Protein AF-A0A0U3LKG1-F1 (afdb_monomer_lite)

Organism: NCBI:txid76731

Sequence (182 aa):
MKLLTNTSTTALVTAGAVLSAVMMVATTAFAATGGAQASVDATYNKERAACLAGRTGQDQKTCLKEAAAAREEARRGHLKTASEEELANNALLRCQRVAEEDRQDCRDMVLGQGTEDGSVQSGGILKRIDRMVEENPTAAGPAASAPPAPPAPPAPPVAPDQKPQRPKAPPHPLPPASASAR

pLDDT: mean 75.85, std 19.03, range [36.91, 98.06]

Radius of gyration: 34.51 Å; chains: 1; bounding box: 54×88×88 Å

Foldseek 3Di:
DDDDDDDDDDDDDDDDDDDDDPDDDDPPPDDPLPVQLVVLVVQLVVQLVCLVVVVDPDPSVVSNVVSVVSSVCSNVVVDDDDDPVRVLVVQLVVLVPDPPVCSVVSNCVSVPPADWDDDDPPTDIDGDDDDDDDPPVVVPDPPPPPPPDDPDDPDDPDDPDDDPDPPDDDDDDDDPPPPDDD

Structure (mmCIF, N/CA/C/O backbone):
data_AF-A0A0U3LKG1-F1
#
_entry.id   AF-A0A0U3LKG1-F1
#
loop_
_atom_site.group_PDB
_atom_site.id
_atom_site.type_symbol
_atom_site.label_atom_id
_atom_site.label_alt_id
_atom_site.label_comp_id
_atom_site.label_asym_id
_atom_site.label_entity_id
_atom_site.label_seq_id
_atom_site.pdbx_PDB_ins_code
_atom_site.Cartn_x
_atom_site.Cartn_y
_atom_site.Cartn_z
_atom_site.occupancy
_atom_site.B_iso_or_equiv
_atom_site.auth_seq_id
_atom_site.auth_comp_id
_atom_site.auth_asym_id
_atom_site.auth_atom_id
_atom_site.pdbx_PDB_model_num
ATOM 1 N N . MET A 1 1 ? 30.630 47.734 44.196 1.00 42.31 1 MET A N 1
ATOM 2 C CA . MET A 1 1 ? 29.502 47.451 43.281 1.00 42.31 1 MET A CA 1
ATOM 3 C C . MET A 1 1 ? 28.265 47.178 44.135 1.00 42.31 1 MET A C 1
ATOM 5 O O . MET A 1 1 ? 28.378 46.431 45.096 1.00 42.31 1 MET A O 1
ATOM 9 N N . LYS A 1 2 ? 27.173 47.909 43.863 1.00 36.91 2 LYS A N 1
ATOM 10 C CA . LYS A 1 2 ? 25.893 48.022 44.611 1.00 36.91 2 LYS A CA 1
ATOM 11 C C . LYS A 1 2 ? 25.248 46.639 44.848 1.00 36.91 2 LYS A C 1
ATOM 13 O O . LYS A 1 2 ? 25.238 45.846 43.918 1.00 36.91 2 LYS A O 1
ATOM 18 N N . LEU A 1 3 ? 24.929 46.215 46.077 1.00 39.16 3 LEU A N 1
ATOM 19 C CA . LEU A 1 3 ? 23.821 46.580 46.992 1.00 39.16 3 LEU A CA 1
ATOM 20 C C . LEU A 1 3 ? 22.411 46.205 46.483 1.00 39.16 3 LEU A C 1
ATOM 22 O O . LEU A 1 3 ? 21.846 46.903 45.652 1.00 39.16 3 LEU A O 1
ATOM 26 N N . LEU A 1 4 ? 21.899 45.130 47.102 1.00 47.47 4 LEU A N 1
ATOM 27 C CA . LEU A 1 4 ? 20.564 44.934 47.693 1.00 47.47 4 LEU A CA 1
ATOM 28 C C . LEU A 1 4 ? 19.310 44.999 46.798 1.00 47.47 4 LEU A C 1
ATOM 30 O O . LEU A 1 4 ? 18.914 46.038 46.283 1.00 47.47 4 LEU A O 1
ATOM 34 N N . THR A 1 5 ? 18.649 43.838 46.754 1.00 49.16 5 THR A N 1
ATOM 35 C CA . THR A 1 5 ? 17.196 43.605 46.849 1.00 49.16 5 THR A CA 1
ATOM 36 C C . THR A 1 5 ? 16.307 44.835 47.042 1.00 49.16 5 THR A C 1
ATOM 38 O O . THR A 1 5 ? 16.448 45.539 48.040 1.00 49.16 5 THR A O 1
ATOM 41 N N . ASN A 1 6 ? 15.270 44.967 46.207 1.00 48.66 6 ASN A N 1
ATOM 42 C CA . ASN A 1 6 ? 14.013 45.546 46.670 1.00 48.66 6 ASN A CA 1
ATOM 43 C C . ASN A 1 6 ? 12.802 44.912 45.971 1.00 48.66 6 ASN A C 1
ATOM 45 O O . ASN A 1 6 ? 12.616 45.021 44.761 1.00 48.66 6 ASN A O 1
ATOM 49 N N . THR A 1 7 ? 11.979 44.246 46.771 1.00 45.66 7 THR A N 1
ATOM 50 C CA . THR A 1 7 ? 10.571 43.955 46.505 1.00 45.66 7 THR A CA 1
ATOM 51 C C . THR A 1 7 ? 9.792 45.266 46.419 1.00 45.66 7 THR A C 1
ATOM 53 O O . THR A 1 7 ? 9.950 46.140 47.269 1.00 45.66 7 THR A O 1
ATOM 56 N N . SER A 1 8 ? 8.915 45.416 45.430 1.00 52.34 8 SER A N 1
ATOM 57 C CA . SER A 1 8 ? 7.908 46.481 45.422 1.00 52.34 8 SER A CA 1
ATOM 58 C C . SER A 1 8 ? 6.580 45.917 44.940 1.00 52.34 8 SER A C 1
ATOM 60 O O . SER A 1 8 ? 6.330 45.757 43.751 1.00 52.34 8 SER A O 1
ATOM 62 N N . THR A 1 9 ? 5.744 45.578 45.914 1.00 49.12 9 THR A N 1
ATOM 63 C CA . THR A 1 9 ? 4.294 45.482 45.783 1.00 49.12 9 THR A CA 1
ATOM 64 C C . THR A 1 9 ? 3.699 46.875 45.971 1.00 49.12 9 THR A C 1
ATOM 66 O O . THR A 1 9 ? 3.819 47.407 47.069 1.00 49.12 9 THR A O 1
ATOM 69 N N . THR A 1 10 ? 3.020 47.419 44.961 1.00 49.22 10 THR A N 1
ATOM 70 C CA . THR A 1 10 ? 1.812 48.255 45.118 1.00 49.22 10 THR A CA 1
ATOM 71 C C . THR A 1 10 ? 1.133 48.443 43.760 1.00 49.22 10 THR A C 1
ATOM 73 O O . THR A 1 10 ? 1.751 48.821 42.770 1.00 49.22 10 THR A O 1
ATOM 76 N N . ALA A 1 11 ? -0.160 48.130 43.734 1.00 50.97 11 ALA A N 1
ATOM 77 C CA . ALA A 1 11 ? -1.081 48.252 42.612 1.00 50.97 11 ALA A CA 1
ATOM 78 C C . ALA A 1 11 ? -1.806 49.610 42.624 1.00 50.97 11 ALA A C 1
ATOM 80 O O . ALA A 1 11 ? -2.019 50.144 43.707 1.00 50.97 11 ALA A O 1
ATOM 81 N N . LEU A 1 12 ? -2.230 50.103 41.449 1.00 48.94 12 LEU A N 1
ATOM 82 C CA . LEU A 1 12 ? -3.360 51.025 41.168 1.00 48.94 12 LEU A CA 1
ATOM 83 C C . LEU A 1 12 ? -3.442 51.164 39.621 1.00 48.94 12 LEU A C 1
ATOM 85 O O . LEU A 1 12 ? -2.509 51.681 39.021 1.00 48.94 12 LEU A O 1
ATOM 89 N N . VAL A 1 13 ? -4.325 50.458 38.889 1.00 42.47 13 VAL A N 1
ATOM 90 C CA . VAL A 1 13 ? -5.754 50.762 38.589 1.00 42.47 13 VAL A CA 1
ATOM 91 C C . VAL A 1 13 ? -5.864 52.119 37.857 1.00 42.47 13 VAL A C 1
ATOM 93 O O . VAL A 1 13 ? -5.621 53.139 38.482 1.00 42.47 13 VAL A O 1
ATOM 96 N N . THR A 1 14 ? -6.103 52.213 36.537 1.00 44.69 14 THR A N 1
ATOM 97 C CA . THR A 1 14 ? -7.395 51.994 35.843 1.00 44.69 14 THR A CA 1
ATOM 98 C C . THR A 1 14 ? -7.292 51.917 34.298 1.00 44.69 14 THR A C 1
ATOM 100 O O . THR A 1 14 ? -6.456 52.561 33.677 1.00 44.69 14 THR A O 1
ATOM 103 N N . ALA A 1 15 ? -8.289 51.229 33.718 1.00 43.34 15 ALA A N 1
ATOM 104 C CA . ALA A 1 15 ? -8.964 51.478 32.431 1.00 43.34 15 ALA A CA 1
ATOM 105 C C . ALA A 1 15 ? -8.275 51.097 31.101 1.00 43.34 15 ALA A C 1
ATOM 107 O O . ALA A 1 15 ? -7.543 51.871 30.496 1.00 43.34 15 ALA A O 1
ATOM 108 N N . GLY A 1 16 ? -8.674 49.937 30.563 1.00 42.94 16 GLY A N 1
ATOM 109 C CA . GLY A 1 16 ? -8.415 49.552 29.173 1.00 42.94 16 GLY A CA 1
ATOM 110 C C . GLY A 1 16 ? -9.057 48.218 28.778 1.00 42.94 16 GLY A C 1
ATOM 111 O O . GLY A 1 16 ? -8.357 47.232 28.630 1.00 42.94 16 GLY A O 1
ATOM 112 N N . ALA A 1 17 ? -10.388 48.212 28.657 1.00 45.28 17 ALA A N 1
ATOM 113 C CA . ALA A 1 17 ? -11.213 47.340 27.806 1.00 45.28 17 ALA A CA 1
ATOM 114 C C . ALA A 1 17 ? -10.995 45.796 27.783 1.00 45.28 17 ALA A C 1
ATOM 116 O O . ALA A 1 17 ? -10.133 45.271 27.092 1.00 45.28 17 ALA A O 1
ATOM 117 N N . VAL A 1 18 ? -11.910 45.084 28.465 1.00 42.16 18 VAL A N 1
ATOM 118 C CA . VAL A 1 18 ? -12.701 43.914 27.991 1.00 42.16 18 VAL A CA 1
ATOM 119 C C . VAL A 1 18 ? -12.082 42.987 26.922 1.00 42.16 18 VAL A C 1
ATOM 121 O O . VAL A 1 18 ? -12.103 43.308 25.742 1.00 42.16 18 VAL A O 1
ATOM 124 N N . LEU A 1 19 ? -11.676 41.764 27.295 1.00 45.44 19 LEU A N 1
ATOM 125 C CA . LEU A 1 19 ? -12.534 40.560 27.294 1.00 45.44 19 LEU A CA 1
ATOM 126 C C . LEU A 1 19 ? -11.733 39.350 27.819 1.00 45.44 19 LEU A C 1
ATOM 128 O O . LEU A 1 19 ? -10.754 38.905 27.226 1.00 45.44 19 LEU A O 1
ATOM 132 N N . SER A 1 20 ? -12.157 38.818 28.959 1.00 43.75 20 SER A N 1
ATOM 133 C CA . SER A 1 20 ? -11.649 37.580 29.541 1.00 43.75 20 SER A CA 1
ATOM 134 C C . SER A 1 20 ? -12.244 36.369 28.822 1.00 43.75 20 SER A C 1
ATOM 136 O O . SER A 1 20 ? -13.461 36.239 28.785 1.00 43.75 20 SER A O 1
ATOM 138 N N . ALA A 1 21 ? -11.396 35.463 28.328 1.00 45.28 21 ALA A N 1
ATOM 139 C CA . ALA A 1 21 ? -11.687 34.029 28.204 1.00 45.28 21 ALA A CA 1
ATOM 140 C C . ALA A 1 21 ? -10.394 33.252 27.891 1.00 45.28 21 ALA A C 1
ATOM 142 O O . ALA A 1 21 ? -10.199 32.738 26.793 1.00 45.28 21 ALA A O 1
ATOM 143 N N . VAL A 1 22 ? -9.494 33.142 28.874 1.00 54.78 22 VAL A N 1
ATOM 144 C CA . VAL A 1 22 ? -8.522 32.039 28.886 1.00 54.78 22 VAL A CA 1
ATOM 145 C C . VAL A 1 22 ? -9.289 30.798 29.339 1.00 54.78 22 VAL A C 1
ATOM 147 O O . VAL A 1 22 ? -9.434 30.531 30.527 1.00 54.78 22 VAL A O 1
ATOM 150 N N . MET A 1 23 ? -9.853 30.088 28.368 1.00 51.41 23 MET A N 1
ATOM 151 C CA . MET A 1 23 ? -10.373 28.732 28.522 1.00 51.41 23 MET A CA 1
ATOM 152 C C . MET A 1 23 ? -10.104 27.978 27.220 1.00 51.41 23 MET A C 1
ATOM 154 O O . MET A 1 23 ? -10.948 27.879 26.339 1.00 51.41 23 MET A O 1
ATOM 158 N N . MET A 1 24 ? -8.893 27.446 27.100 1.00 46.25 24 MET A N 1
ATOM 159 C CA . MET A 1 24 ? -8.655 26.244 26.308 1.00 46.25 24 MET A CA 1
ATOM 160 C C . MET A 1 24 ? -8.114 25.204 27.277 1.00 46.25 24 MET A C 1
ATOM 162 O O . MET A 1 24 ? -6.915 25.068 27.493 1.00 46.25 24 MET A O 1
ATOM 166 N N . VAL A 1 25 ? -9.082 24.615 27.980 1.00 48.47 25 VAL A N 1
ATOM 167 C CA . VAL A 1 25 ? -9.199 23.189 28.283 1.00 48.47 25 VAL A CA 1
ATOM 168 C C . VAL A 1 25 ? -7.858 22.464 28.349 1.00 48.47 25 VAL A C 1
ATOM 170 O O . VAL A 1 25 ? -7.257 22.125 27.332 1.00 48.47 25 VAL A O 1
ATOM 173 N N . ALA A 1 26 ? -7.456 22.139 29.577 1.00 50.53 26 ALA A N 1
ATOM 174 C CA . ALA A 1 26 ? -6.636 20.971 29.831 1.00 50.53 26 ALA A CA 1
ATOM 175 C C . ALA A 1 26 ? -7.278 19.788 29.094 1.00 50.53 26 ALA A C 1
ATOM 177 O O . ALA A 1 26 ? -8.337 19.304 29.499 1.00 50.53 26 ALA A O 1
ATOM 178 N N . THR A 1 27 ? -6.675 19.353 27.987 1.00 48.66 27 THR A N 1
ATOM 179 C CA . THR A 1 27 ? -7.008 18.071 27.378 1.00 48.66 27 THR A CA 1
ATOM 180 C C . THR A 1 27 ? -6.588 17.011 28.377 1.00 48.66 27 THR A C 1
ATOM 182 O O . THR A 1 27 ? -5.428 16.616 28.471 1.00 48.66 27 THR A O 1
ATOM 185 N N . THR A 1 28 ? -7.559 16.625 29.187 1.00 49.81 28 THR A N 1
ATOM 186 C CA . THR A 1 28 ? -7.621 15.381 29.926 1.00 49.81 28 THR A CA 1
ATOM 187 C C . THR A 1 28 ? -6.988 14.272 29.095 1.00 49.81 28 THR A C 1
ATOM 189 O O . THR A 1 28 ? -7.446 13.944 28.000 1.00 49.81 28 THR A O 1
ATOM 192 N N . ALA A 1 29 ? -5.918 13.695 29.639 1.00 50.75 29 ALA A N 1
ATOM 193 C CA . ALA A 1 29 ? -5.408 12.397 29.246 1.00 50.75 29 ALA A CA 1
ATOM 194 C C . ALA A 1 29 ? -6.510 11.359 29.513 1.00 50.75 29 ALA A C 1
ATOM 196 O O . ALA A 1 29 ? -6.543 10.698 30.548 1.00 50.75 29 ALA A O 1
ATOM 197 N N . PHE A 1 30 ? -7.487 11.283 28.613 1.00 46.88 30 PHE A N 1
ATOM 198 C CA . PHE A 1 30 ? -8.474 10.223 28.612 1.00 46.88 30 PHE A CA 1
ATOM 199 C C . PHE A 1 30 ? -7.782 8.952 28.143 1.00 46.88 30 PHE A C 1
ATOM 201 O O . PHE A 1 30 ? -7.048 8.960 27.155 1.00 46.88 30 PHE A O 1
ATOM 208 N N . ALA A 1 31 ? -8.017 7.870 28.878 1.00 48.78 31 ALA A N 1
ATOM 209 C CA . ALA A 1 31 ? -7.554 6.526 28.580 1.00 48.78 31 ALA A CA 1
ATOM 210 C C . ALA A 1 31 ? -7.597 6.237 27.066 1.00 48.78 31 ALA A C 1
ATOM 212 O O . ALA A 1 31 ? -8.669 6.056 26.484 1.00 48.78 31 ALA A O 1
ATOM 213 N N . ALA A 1 32 ? -6.418 6.170 26.440 1.00 51.62 32 ALA A N 1
ATOM 214 C CA . ALA A 1 32 ? -6.225 6.027 24.993 1.00 51.62 32 ALA A CA 1
ATOM 215 C C . ALA A 1 32 ? -6.842 4.747 24.386 1.00 51.62 32 ALA A C 1
ATOM 217 O O . ALA A 1 32 ? -6.840 4.568 23.172 1.00 51.62 32 ALA A O 1
ATOM 218 N N . THR A 1 33 ? -7.413 3.867 25.212 1.00 56.97 33 THR A N 1
ATOM 219 C CA . THR A 1 33 ? -8.086 2.640 24.775 1.00 56.97 33 THR A CA 1
ATOM 220 C C . THR A 1 33 ? -9.513 2.886 24.251 1.00 56.97 33 THR A C 1
ATOM 222 O O . THR A 1 33 ? -9.927 2.264 23.277 1.00 56.97 33 THR A O 1
ATOM 225 N N . GLY A 1 34 ? -10.262 3.848 24.813 1.00 60.19 34 GLY A N 1
ATOM 226 C CA . GLY A 1 34 ? -11.677 4.054 24.457 1.00 60.19 34 GLY A CA 1
ATOM 227 C C . GLY A 1 34 ? -11.886 4.686 23.075 1.00 60.19 34 GLY A C 1
ATOM 228 O O . GLY A 1 34 ? -12.739 4.246 22.306 1.00 60.19 34 GLY A O 1
ATOM 229 N N . GLY A 1 35 ? -11.068 5.686 22.729 1.00 67.38 35 GLY A N 1
ATOM 230 C CA . GLY A 1 35 ? -11.121 6.348 21.419 1.00 67.38 35 GLY A CA 1
ATOM 231 C C . GLY A 1 35 ? -10.654 5.445 20.273 1.00 67.38 35 GLY A C 1
ATOM 232 O O . GLY A 1 35 ? -11.246 5.461 19.195 1.00 67.38 35 GLY A O 1
ATOM 233 N N . ALA A 1 36 ? -9.644 4.607 20.527 1.00 72.88 36 ALA A N 1
ATOM 234 C CA . ALA A 1 36 ? -9.148 3.633 19.559 1.00 72.88 36 ALA A CA 1
ATOM 235 C C . ALA A 1 36 ? -10.168 2.513 19.289 1.00 72.88 36 ALA A C 1
ATOM 237 O O . ALA A 1 36 ? -10.376 2.130 18.144 1.00 72.88 36 ALA A O 1
ATOM 238 N N . GLN A 1 37 ? -10.873 2.010 20.308 1.00 76.19 37 GLN A N 1
ATOM 239 C CA . GLN A 1 37 ? -11.915 1.004 20.073 1.00 76.19 37 GLN A CA 1
ATOM 240 C C . GLN A 1 37 ? -13.138 1.571 19.337 1.00 76.19 37 GLN A C 1
ATOM 242 O O . GLN A 1 37 ? -13.693 0.897 18.466 1.00 76.19 37 GLN A O 1
ATOM 247 N N . ALA A 1 38 ? -13.528 2.817 19.624 1.00 78.69 38 ALA A N 1
ATOM 248 C CA . ALA A 1 38 ? -14.622 3.481 18.919 1.00 78.69 38 ALA A CA 1
ATOM 249 C C . ALA A 1 38 ? -14.322 3.680 17.420 1.00 78.69 38 ALA A C 1
ATOM 251 O O . ALA A 1 38 ? -15.210 3.496 16.585 1.00 78.69 38 ALA A O 1
ATOM 252 N N . SER A 1 39 ? -13.074 4.002 17.056 1.00 87.38 39 SER A N 1
ATOM 253 C CA . SER A 1 39 ? -12.673 4.157 15.650 1.00 87.38 39 SER A CA 1
ATOM 254 C C . SER A 1 39 ? -12.631 2.820 14.896 1.00 87.38 39 SER A C 1
ATOM 256 O O . SER A 1 39 ? -13.037 2.755 13.730 1.00 87.38 39 SER A O 1
ATOM 258 N N . VAL A 1 40 ? -12.232 1.734 15.566 1.00 91.44 40 VAL A N 1
ATOM 259 C CA . VAL A 1 40 ? -12.276 0.371 15.011 1.00 91.44 40 VAL A CA 1
ATOM 260 C C . VAL A 1 40 ? -13.712 -0.065 14.719 1.00 91.44 40 VAL A C 1
ATOM 262 O O . VAL A 1 40 ? -14.004 -0.558 13.628 1.00 91.44 40 VAL A O 1
ATOM 265 N N . ASP A 1 41 ? -14.636 0.159 15.654 1.00 93.75 41 ASP A N 1
ATOM 266 C CA . ASP A 1 41 ? -16.043 -0.202 15.461 1.00 93.75 41 ASP A CA 1
ATOM 267 C C . ASP A 1 41 ? -16.718 0.657 14.378 1.00 93.75 41 ASP A C 1
ATOM 269 O O . ASP A 1 41 ? -17.507 0.141 13.581 1.00 93.75 41 ASP A O 1
ATOM 273 N N . ALA A 1 42 ? -16.370 1.945 14.279 1.00 94.81 42 ALA A N 1
ATOM 274 C CA . ALA A 1 42 ? -16.828 2.812 13.193 1.00 94.81 42 ALA A CA 1
ATOM 275 C C . ALA A 1 42 ? -16.360 2.313 11.813 1.00 94.81 42 ALA A C 1
ATOM 277 O O . ALA A 1 42 ? -17.154 2.273 10.868 1.00 94.81 42 ALA A O 1
ATOM 278 N N . THR A 1 43 ? -15.099 1.878 11.709 1.00 94.00 43 THR A N 1
ATOM 279 C CA . THR A 1 43 ? -14.520 1.324 10.473 1.00 94.00 43 THR A CA 1
ATOM 280 C C . THR A 1 43 ? -15.231 0.036 10.068 1.00 94.00 43 THR A C 1
ATOM 282 O O . THR A 1 43 ? -15.720 -0.071 8.943 1.00 94.00 43 THR A O 1
ATOM 285 N N . TYR A 1 44 ? -15.418 -0.885 11.015 1.00 96.69 44 TYR A N 1
ATOM 286 C CA . TYR A 1 44 ? -16.164 -2.121 10.788 1.00 96.69 44 TYR A CA 1
ATOM 287 C C . TYR A 1 44 ? -17.598 -1.866 10.300 1.00 96.69 44 TYR A C 1
ATOM 289 O O . TYR A 1 44 ? -18.066 -2.509 9.362 1.00 96.69 44 TYR A O 1
ATOM 297 N N . ASN A 1 45 ? -18.314 -0.916 10.909 1.00 97.44 45 ASN A N 1
ATOM 298 C CA . ASN A 1 45 ? -19.689 -0.605 10.513 1.00 97.44 45 ASN A CA 1
ATOM 299 C C . ASN A 1 45 ? -19.765 -0.051 9.084 1.00 97.44 45 ASN A C 1
ATOM 301 O O . ASN A 1 45 ? -20.677 -0.412 8.334 1.00 97.44 45 ASN A O 1
ATOM 305 N N . LYS A 1 46 ? -18.792 0.779 8.691 1.00 96.94 46 LYS A N 1
ATOM 306 C CA . LYS A 1 46 ? -18.658 1.290 7.322 1.00 96.94 46 LYS A CA 1
ATOM 307 C C . LYS A 1 46 ? -18.405 0.156 6.324 1.00 96.94 46 LYS A C 1
ATOM 309 O O . LYS A 1 46 ? -19.100 0.078 5.311 1.00 96.94 46 LYS A O 1
ATOM 314 N N . GLU A 1 47 ? -17.459 -0.735 6.616 1.00 96.06 47 GLU A N 1
ATOM 315 C CA . GLU A 1 47 ? -17.136 -1.890 5.766 1.00 96.06 47 GLU A CA 1
ATOM 316 C C . GLU A 1 47 ? -18.321 -2.849 5.642 1.00 96.06 47 GLU A C 1
ATOM 318 O O . GLU A 1 47 ? -18.718 -3.222 4.539 1.00 96.06 47 GLU A O 1
ATOM 323 N N . ARG A 1 48 ? -18.975 -3.171 6.762 1.00 97.75 48 ARG A N 1
ATOM 324 C CA . ARG A 1 48 ? -20.180 -4.003 6.791 1.00 97.75 48 ARG A CA 1
ATOM 325 C C . ARG A 1 48 ? -21.298 -3.413 5.936 1.00 97.75 48 ARG A C 1
ATOM 327 O O . ARG A 1 48 ? -21.947 -4.155 5.202 1.00 97.75 48 ARG A O 1
ATOM 334 N N . ALA A 1 49 ? -21.533 -2.103 6.012 1.00 97.69 49 ALA A N 1
ATOM 335 C CA . ALA A 1 49 ? -22.532 -1.440 5.179 1.00 97.69 49 ALA A CA 1
ATOM 336 C C . ALA A 1 49 ? -22.189 -1.546 3.683 1.00 97.69 49 ALA A C 1
ATOM 338 O O . ALA A 1 49 ? -23.078 -1.818 2.879 1.00 97.69 49 ALA A O 1
ATOM 339 N N . ALA A 1 50 ? -20.911 -1.406 3.310 1.00 97.12 50 ALA A N 1
ATOM 340 C CA . ALA A 1 50 ? -20.459 -1.607 1.934 1.00 97.12 50 ALA A CA 1
ATOM 341 C C . ALA A 1 50 ? -20.659 -3.059 1.460 1.00 97.12 50 ALA A C 1
ATOM 343 O O . ALA A 1 50 ? -21.166 -3.263 0.355 1.00 97.12 50 ALA A O 1
ATOM 344 N N . CYS A 1 51 ? -20.350 -4.049 2.311 1.00 97.62 51 CYS A N 1
ATOM 345 C CA . CYS A 1 51 ? -20.595 -5.466 2.025 1.00 97.62 51 CYS A CA 1
ATOM 346 C C . CYS A 1 51 ? -22.087 -5.749 1.788 1.00 97.62 51 CYS A C 1
ATOM 348 O O . CYS A 1 51 ? -22.447 -6.394 0.809 1.00 97.62 51 CYS A O 1
ATOM 350 N N . LEU A 1 52 ? -22.968 -5.265 2.673 1.00 97.12 52 LEU A N 1
ATOM 351 C CA . LEU A 1 52 ? -24.418 -5.485 2.565 1.00 97.12 52 LEU A CA 1
ATOM 352 C C . LEU A 1 52 ? -25.040 -4.761 1.366 1.00 97.12 52 LEU A C 1
ATOM 354 O O . LEU A 1 52 ? -26.021 -5.236 0.808 1.00 97.12 52 LEU A O 1
ATOM 358 N N . ALA A 1 53 ? -24.469 -3.625 0.968 1.00 96.19 53 ALA A N 1
ATOM 359 C CA . ALA A 1 53 ? -24.904 -2.873 -0.202 1.00 96.19 53 ALA A CA 1
ATOM 360 C C . ALA A 1 53 ? -24.375 -3.449 -1.531 1.00 96.19 53 ALA A C 1
ATOM 362 O O . ALA A 1 53 ? -24.630 -2.853 -2.575 1.00 96.19 53 ALA A O 1
ATOM 363 N N . GLY A 1 54 ? -23.605 -4.547 -1.506 1.00 92.94 54 GLY A N 1
ATOM 364 C CA . GLY A 1 54 ? -23.008 -5.142 -2.707 1.00 92.94 54 GLY A CA 1
ATOM 365 C C . GLY A 1 54 ? -22.020 -4.214 -3.418 1.00 92.94 54 GLY A C 1
ATOM 366 O O . GLY A 1 54 ? -21.804 -4.339 -4.617 1.00 92.94 54 GLY A O 1
ATOM 367 N N . ARG A 1 55 ? -21.434 -3.249 -2.696 1.00 91.50 55 ARG A N 1
ATOM 368 C CA . ARG A 1 55 ? -20.497 -2.260 -3.258 1.00 91.50 55 ARG A CA 1
ATOM 369 C C . ARG A 1 55 ? -19.062 -2.777 -3.337 1.00 91.50 55 ARG A C 1
ATOM 371 O O . ARG A 1 55 ? -18.146 -2.003 -3.598 1.00 91.50 55 ARG A O 1
ATOM 378 N N . THR A 1 56 ? -18.860 -4.061 -3.072 1.00 90.25 56 THR A N 1
ATOM 379 C CA . THR A 1 56 ? -17.560 -4.719 -3.139 1.00 90.25 56 THR A CA 1
ATOM 380 C C . THR A 1 56 ? -17.561 -5.711 -4.297 1.00 90.25 56 THR A C 1
ATOM 382 O O . THR A 1 56 ? -18.584 -6.311 -4.614 1.00 90.25 56 THR A O 1
ATOM 385 N N . GLY A 1 57 ? -16.410 -5.897 -4.947 1.00 90.00 57 GLY A N 1
ATOM 386 C CA . GLY A 1 57 ? -16.248 -6.892 -6.017 1.00 90.00 57 GLY A CA 1
ATOM 387 C C . GLY A 1 57 ? -16.150 -8.341 -5.515 1.00 90.00 57 GLY A C 1
ATOM 388 O O . GLY A 1 57 ? -15.775 -9.224 -6.280 1.00 90.00 57 GLY A O 1
ATOM 389 N N . GLN A 1 58 ? -16.422 -8.587 -4.230 1.00 92.69 58 GLN A N 1
ATOM 390 C CA . GLN A 1 58 ? -16.268 -9.878 -3.557 1.00 92.69 58 GLN A CA 1
ATOM 391 C C . GLN A 1 58 ? -17.634 -10.447 -3.146 1.00 92.69 58 GLN A C 1
ATOM 393 O O . GLN A 1 58 ? -18.607 -9.715 -2.983 1.00 92.69 58 GLN A O 1
ATOM 398 N N . ASP A 1 59 ? -17.698 -11.761 -2.916 1.00 96.25 59 ASP A N 1
ATOM 399 C CA . ASP A 1 59 ? -18.874 -12.413 -2.327 1.00 96.25 59 ASP A CA 1
ATOM 400 C C . ASP A 1 59 ? -19.227 -11.794 -0.959 1.00 96.25 59 ASP A C 1
ATOM 402 O O . ASP A 1 59 ? -18.356 -11.597 -0.106 1.00 96.25 59 ASP A O 1
ATOM 406 N N . GLN A 1 60 ? -20.513 -11.522 -0.721 1.00 96.62 60 GLN A N 1
ATOM 407 C CA . GLN A 1 60 ? -20.980 -10.814 0.476 1.00 96.62 60 GLN A CA 1
ATOM 408 C C . GLN A 1 60 ? -20.573 -11.523 1.775 1.00 96.62 6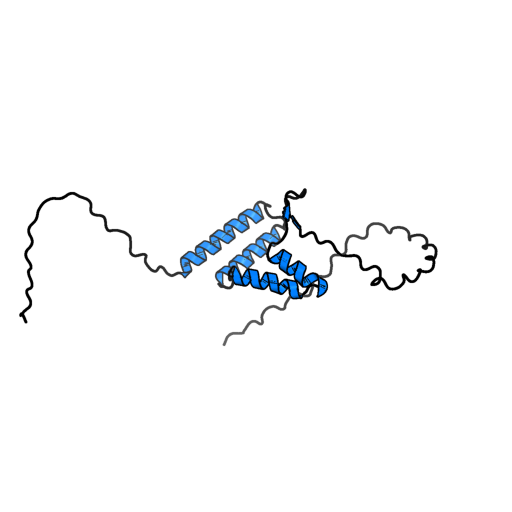0 GLN A C 1
ATOM 410 O O . GLN A 1 60 ? -20.165 -10.871 2.739 1.00 96.62 60 GLN A O 1
ATOM 415 N N . LYS A 1 61 ? -20.671 -12.857 1.825 1.00 96.94 61 LYS A N 1
ATOM 416 C CA . LYS A 1 61 ? -20.300 -13.627 3.021 1.00 96.94 61 LYS A CA 1
ATOM 417 C C . LYS A 1 61 ? -18.798 -13.536 3.280 1.00 96.94 61 LYS A C 1
ATOM 419 O O . LYS A 1 61 ? -18.385 -13.418 4.433 1.00 96.94 61 LYS A O 1
ATOM 424 N N . THR A 1 62 ? -17.998 -13.568 2.221 1.00 97.94 62 THR A N 1
ATOM 425 C CA . THR A 1 62 ? -16.543 -13.397 2.287 1.00 97.94 62 THR A CA 1
ATOM 426 C C . THR A 1 62 ? -16.182 -11.997 2.777 1.00 97.94 62 THR A C 1
ATOM 428 O O . THR A 1 62 ? -15.440 -11.876 3.746 1.00 97.94 62 THR A O 1
ATOM 431 N N . CYS A 1 63 ? -16.810 -10.961 2.220 1.00 98.06 63 CYS A N 1
ATOM 432 C CA . CYS A 1 63 ? -16.631 -9.571 2.640 1.00 98.06 63 CYS A CA 1
ATOM 433 C C . CYS A 1 63 ? -16.924 -9.378 4.137 1.00 98.06 63 CYS A C 1
ATOM 435 O O . CYS A 1 63 ? -16.114 -8.829 4.879 1.00 98.06 63 CYS A O 1
ATOM 437 N N . LEU A 1 64 ? -18.057 -9.902 4.620 1.00 98.00 64 LEU A N 1
ATOM 438 C CA . LEU A 1 64 ? -18.427 -9.807 6.036 1.00 98.00 64 LEU A CA 1
ATOM 439 C C . LEU A 1 64 ? -17.451 -10.554 6.954 1.00 98.00 64 LEU A C 1
ATOM 441 O O . LEU A 1 64 ? -17.191 -10.101 8.071 1.00 98.00 64 LEU A O 1
ATOM 445 N N . LYS A 1 65 ? -16.918 -11.692 6.497 1.00 97.81 65 LYS A N 1
ATOM 446 C CA . LYS A 1 65 ? -15.905 -12.459 7.228 1.00 97.81 65 LYS A CA 1
ATOM 447 C C . LYS A 1 65 ? -14.589 -11.684 7.325 1.00 97.81 65 LYS A C 1
ATOM 449 O O . LYS A 1 65 ? -14.009 -11.636 8.405 1.00 97.81 65 LYS A O 1
ATOM 454 N N . GLU A 1 66 ? -14.136 -11.087 6.227 1.00 96.44 66 GLU A N 1
ATOM 455 C CA . GLU A 1 66 ? -12.901 -10.298 6.179 1.00 96.44 66 GLU A CA 1
ATOM 456 C C . GLU A 1 66 ? -13.005 -9.037 7.044 1.00 96.44 66 GLU A C 1
ATOM 458 O O . GLU A 1 66 ? -12.132 -8.812 7.877 1.00 96.44 66 GLU A O 1
ATOM 463 N N . ALA A 1 67 ? -14.117 -8.297 6.965 1.00 97.00 67 ALA A N 1
ATOM 464 C CA . ALA A 1 67 ? -14.365 -7.134 7.823 1.00 97.00 67 ALA A CA 1
ATOM 465 C C . ALA A 1 67 ? -14.374 -7.504 9.321 1.00 97.00 67 ALA A C 1
ATOM 467 O O . ALA A 1 67 ? -13.838 -6.786 10.166 1.00 97.00 67 ALA A O 1
ATOM 468 N N . ALA A 1 68 ? -14.963 -8.652 9.681 1.00 96.44 68 ALA A N 1
ATOM 469 C CA . ALA A 1 68 ? -14.953 -9.131 11.063 1.00 96.44 68 ALA A CA 1
ATOM 470 C C . ALA A 1 68 ? -13.543 -9.527 11.536 1.00 96.44 68 ALA A C 1
ATOM 472 O O . ALA A 1 68 ? -13.178 -9.221 12.671 1.00 96.44 68 ALA A O 1
ATOM 473 N N . ALA A 1 69 ? -12.749 -10.170 10.674 1.00 95.94 69 ALA A N 1
ATOM 474 C CA . ALA A 1 69 ? -11.360 -10.509 10.976 1.00 95.94 69 ALA A CA 1
ATOM 475 C C . ALA A 1 69 ? -10.500 -9.247 11.153 1.00 95.94 69 ALA A C 1
ATOM 477 O O . ALA A 1 69 ? -9.768 -9.143 12.134 1.00 95.94 69 ALA A O 1
ATOM 478 N N . ALA A 1 70 ? -10.653 -8.258 10.267 1.00 93.56 70 ALA A N 1
ATOM 479 C CA . ALA A 1 70 ? -9.954 -6.980 10.363 1.00 93.56 70 ALA A CA 1
ATOM 480 C C . ALA A 1 70 ? -10.278 -6.249 11.676 1.00 93.56 70 ALA A C 1
ATOM 482 O O . ALA A 1 70 ? -9.370 -5.777 12.357 1.00 93.56 70 ALA A O 1
ATOM 483 N N . ARG A 1 71 ? -11.554 -6.221 12.087 1.00 95.19 71 ARG A N 1
ATOM 484 C CA . ARG A 1 71 ? -11.981 -5.651 13.377 1.00 95.19 71 ARG A CA 1
ATOM 485 C C . ARG A 1 71 ? -11.316 -6.342 14.567 1.00 95.19 71 ARG A C 1
ATOM 487 O O . ARG A 1 71 ? -10.900 -5.666 15.505 1.00 95.19 71 ARG A O 1
ATOM 494 N N . GLU A 1 72 ? -11.256 -7.670 14.559 1.00 94.81 72 GLU A N 1
ATOM 495 C CA . GLU A 1 72 ? -10.665 -8.439 15.657 1.00 94.81 72 GLU A CA 1
ATOM 496 C C . GLU A 1 72 ? -9.158 -8.176 15.772 1.00 94.81 72 GLU A C 1
ATOM 498 O O . GLU A 1 72 ? -8.669 -7.867 16.857 1.00 94.81 72 GLU A O 1
ATOM 503 N N . GLU A 1 73 ? -8.427 -8.188 14.657 1.00 93.44 73 GLU A N 1
ATOM 504 C CA . GLU A 1 73 ? -6.991 -7.880 14.655 1.00 93.44 73 GLU A CA 1
ATOM 505 C C . GLU A 1 73 ? -6.705 -6.414 15.019 1.00 93.44 73 GLU A C 1
ATOM 507 O O . GLU A 1 73 ? -5.733 -6.116 15.721 1.00 93.44 73 GLU A O 1
ATOM 512 N N . ALA A 1 74 ? -7.591 -5.492 14.629 1.00 91.12 74 ALA A N 1
ATOM 513 C CA . ALA A 1 74 ? -7.528 -4.097 15.053 1.00 91.12 74 ALA A CA 1
ATOM 514 C C . ALA A 1 74 ? -7.720 -3.954 16.571 1.00 91.12 74 ALA A C 1
ATOM 516 O O . ALA A 1 74 ? -6.977 -3.224 17.223 1.00 91.12 74 ALA A O 1
ATOM 517 N N . ARG A 1 75 ? -8.675 -4.691 17.156 1.00 90.94 75 ARG A N 1
ATOM 518 C CA . ARG A 1 75 ? -8.914 -4.716 18.611 1.00 90.94 75 ARG A CA 1
ATOM 519 C C . ARG A 1 75 ? -7.748 -5.314 19.391 1.00 90.94 75 ARG A C 1
ATOM 521 O O . ARG A 1 75 ? -7.492 -4.872 20.507 1.00 90.94 75 ARG A O 1
ATOM 528 N N . ARG A 1 76 ? -7.035 -6.278 18.804 1.00 91.69 76 ARG A N 1
ATOM 529 C CA . ARG A 1 76 ? -5.799 -6.853 19.363 1.00 91.69 76 ARG A CA 1
ATOM 530 C C . ARG A 1 76 ? -4.585 -5.931 19.228 1.00 91.69 76 ARG A C 1
ATOM 532 O O . ARG A 1 76 ? -3.542 -6.218 19.806 1.00 91.69 76 ARG A O 1
ATOM 539 N N . GLY A 1 77 ? -4.700 -4.834 18.475 1.00 88.31 77 GLY A N 1
ATOM 540 C CA . GLY A 1 77 ? -3.588 -3.920 18.215 1.00 88.31 77 GLY A CA 1
ATOM 541 C C . GLY A 1 77 ? -2.505 -4.522 17.313 1.00 88.31 77 GLY A C 1
ATOM 542 O O . GLY A 1 77 ? -1.352 -4.102 17.373 1.00 88.31 77 GLY A O 1
ATOM 543 N N . HIS A 1 78 ? -2.846 -5.525 16.496 1.00 86.88 78 HIS A N 1
ATOM 544 C CA . HIS A 1 78 ? -1.904 -6.175 15.579 1.00 86.88 78 HIS A CA 1
ATOM 545 C C . HIS A 1 78 ? -1.834 -5.508 14.201 1.00 86.88 78 HIS A C 1
ATOM 547 O O . HIS A 1 78 ? -0.914 -5.790 13.432 1.00 86.88 78 HIS A O 1
ATOM 553 N N . LEU A 1 79 ? -2.752 -4.586 13.895 1.00 85.00 79 LEU A N 1
ATOM 554 C CA . LEU A 1 79 ? -2.670 -3.770 12.689 1.00 85.00 79 LEU A CA 1
ATOM 555 C C . LEU A 1 79 ? -1.599 -2.692 12.864 1.00 85.00 79 LEU A C 1
ATOM 557 O O . LEU A 1 79 ? -1.756 -1.761 13.652 1.00 85.00 79 LEU A O 1
ATOM 561 N N . LYS A 1 80 ? -0.507 -2.828 12.114 1.00 84.44 80 LYS A N 1
ATOM 562 C CA . LYS A 1 80 ? 0.547 -1.821 12.015 1.00 84.44 80 LYS A CA 1
ATOM 563 C C . LYS A 1 80 ? 0.451 -1.139 10.659 1.00 84.44 80 LYS A C 1
ATOM 565 O O . LYS A 1 80 ? 0.338 -1.813 9.637 1.00 84.44 80 LYS A O 1
ATOM 570 N N . THR A 1 81 ? 0.540 0.183 10.660 1.00 86.44 81 THR A N 1
ATOM 571 C CA . THR A 1 81 ? 0.758 0.955 9.437 1.00 86.44 81 THR A CA 1
ATOM 572 C C . THR A 1 81 ? 2.260 1.072 9.231 1.00 86.44 81 THR A C 1
ATOM 574 O O . THR A 1 81 ? 2.956 1.547 10.127 1.00 86.44 81 THR A O 1
ATOM 577 N N . ALA A 1 82 ? 2.751 0.609 8.085 1.00 91.56 82 ALA A N 1
ATOM 578 C CA . ALA A 1 82 ? 4.146 0.795 7.705 1.00 91.56 82 ALA A CA 1
ATOM 579 C C . ALA A 1 82 ? 4.399 2.263 7.327 1.00 91.56 82 ALA A C 1
ATOM 581 O O . ALA A 1 82 ? 3.519 2.918 6.761 1.00 91.56 82 ALA A O 1
ATOM 582 N N . SER A 1 83 ? 5.589 2.775 7.633 1.00 95.56 83 SER A N 1
ATOM 583 C CA . SER A 1 83 ? 6.029 4.094 7.176 1.00 95.56 83 SER A CA 1
ATOM 584 C C . SER A 1 83 ? 6.210 4.115 5.654 1.00 95.56 83 SER A C 1
ATOM 586 O O . SER A 1 83 ? 6.362 3.074 5.013 1.00 95.56 83 SER A O 1
ATOM 588 N N . GLU A 1 84 ? 6.226 5.305 5.052 1.00 94.12 84 GLU A N 1
ATOM 589 C CA . GLU A 1 84 ? 6.491 5.446 3.612 1.00 94.12 84 GLU A CA 1
ATOM 590 C C . GLU A 1 84 ? 7.849 4.851 3.220 1.00 94.12 84 GLU A C 1
ATOM 592 O O . GLU A 1 84 ? 7.964 4.194 2.188 1.00 94.12 84 GLU A O 1
ATOM 597 N N . GLU A 1 85 ? 8.857 5.008 4.079 1.00 95.31 85 GLU A N 1
ATOM 598 C CA . GLU A 1 85 ? 10.180 4.419 3.887 1.00 95.31 85 GLU A CA 1
ATOM 599 C C . GLU A 1 85 ? 10.132 2.886 3.944 1.00 95.31 85 GLU A C 1
ATOM 601 O O . GLU A 1 85 ? 10.691 2.211 3.079 1.00 95.31 85 GLU A O 1
ATOM 606 N N . GLU A 1 86 ? 9.422 2.309 4.918 1.00 96.06 86 GLU A N 1
ATOM 607 C CA . GLU A 1 86 ? 9.235 0.859 5.003 1.00 96.06 86 GLU A CA 1
ATOM 608 C C . GLU A 1 86 ? 8.507 0.324 3.767 1.00 96.06 86 GLU A C 1
ATOM 610 O O . GLU A 1 86 ? 8.883 -0.718 3.226 1.00 96.06 86 GLU A O 1
ATOM 615 N N . LEU A 1 87 ? 7.484 1.031 3.285 1.00 95.50 87 LEU A N 1
ATOM 616 C CA . LEU A 1 87 ? 6.761 0.668 2.069 1.00 95.50 87 LEU A CA 1
ATOM 617 C C . LEU A 1 87 ? 7.658 0.757 0.827 1.00 95.50 87 LEU A C 1
ATOM 619 O O . LEU A 1 87 ? 7.656 -0.175 0.020 1.00 95.50 87 LEU A O 1
ATOM 623 N N . ALA A 1 88 ? 8.459 1.817 0.695 1.00 93.44 88 ALA A N 1
ATOM 624 C CA . ALA A 1 88 ? 9.411 1.989 -0.402 1.00 93.44 88 ALA A CA 1
ATOM 625 C C . ALA A 1 88 ? 10.476 0.880 -0.403 1.00 93.44 88 ALA A C 1
ATOM 627 O O . ALA A 1 88 ? 10.732 0.251 -1.433 1.00 93.44 88 ALA A O 1
ATOM 628 N N . ASN A 1 89 ? 11.028 0.560 0.768 1.00 96.38 89 ASN A N 1
ATOM 629 C CA . ASN A 1 89 ? 11.982 -0.531 0.933 1.00 96.38 89 ASN A CA 1
ATOM 630 C C . ASN A 1 89 ? 11.356 -1.882 0.570 1.00 96.38 89 ASN A C 1
ATOM 632 O O . ASN A 1 89 ? 11.940 -2.647 -0.197 1.00 96.38 89 ASN A O 1
ATOM 636 N N . ASN A 1 90 ? 10.140 -2.167 1.046 1.00 96.31 90 ASN A N 1
ATOM 637 C CA . ASN A 1 90 ? 9.415 -3.385 0.680 1.00 96.31 90 ASN A CA 1
ATOM 638 C C . ASN A 1 90 ? 9.152 -3.469 -0.829 1.00 96.31 90 ASN A C 1
ATOM 640 O O . ASN A 1 90 ? 9.272 -4.547 -1.412 1.00 96.31 90 ASN A O 1
ATOM 644 N N . ALA A 1 91 ? 8.826 -2.351 -1.48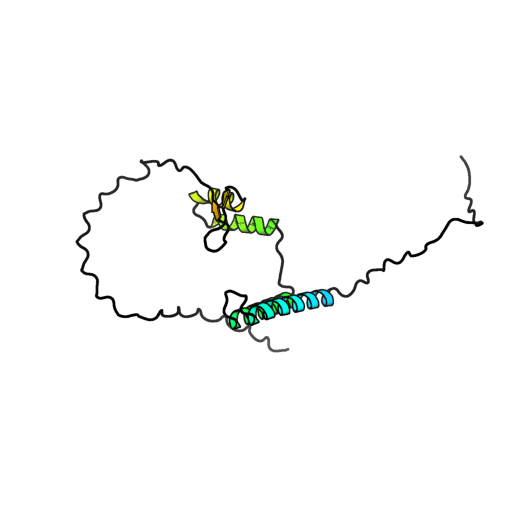0 1.00 95.81 91 ALA A N 1
ATOM 645 C CA . ALA A 1 91 ? 8.643 -2.314 -2.925 1.00 95.81 91 ALA A CA 1
ATOM 646 C C . ALA A 1 91 ? 9.944 -2.669 -3.667 1.00 95.81 91 ALA A C 1
ATOM 648 O O . ALA A 1 91 ? 9.916 -3.508 -4.566 1.00 95.81 91 ALA A O 1
ATOM 649 N N . LEU A 1 92 ? 11.090 -2.131 -3.237 1.00 96.88 92 LEU A N 1
ATOM 650 C CA . LEU A 1 92 ? 12.400 -2.457 -3.814 1.00 96.88 92 LEU A CA 1
ATOM 651 C C . LEU A 1 92 ? 12.838 -3.903 -3.533 1.00 96.88 92 LEU A C 1
ATOM 653 O O . LEU A 1 92 ? 13.425 -4.547 -4.406 1.00 96.88 92 LEU A O 1
ATOM 657 N N . LEU A 1 93 ? 12.514 -4.457 -2.357 1.00 97.88 93 LEU A N 1
ATOM 658 C CA . LEU A 1 93 ? 12.784 -5.865 -2.030 1.00 97.88 93 LEU A CA 1
ATOM 659 C C . LEU A 1 93 ? 12.096 -6.820 -3.014 1.00 97.88 93 LEU A C 1
ATOM 661 O O . LEU A 1 93 ? 12.656 -7.861 -3.361 1.00 97.88 93 LEU A O 1
ATOM 665 N N . ARG A 1 94 ? 10.913 -6.461 -3.528 1.00 97.00 94 ARG A N 1
ATOM 666 C CA . ARG A 1 94 ? 10.204 -7.283 -4.522 1.00 97.00 94 ARG A CA 1
ATOM 667 C C . ARG A 1 94 ? 10.993 -7.435 -5.823 1.00 97.00 94 ARG A C 1
ATOM 669 O O . ARG A 1 94 ? 10.897 -8.494 -6.442 1.00 97.00 94 ARG A O 1
ATOM 676 N N . CYS A 1 95 ? 11.819 -6.454 -6.193 1.00 97.38 95 CYS A N 1
ATOM 677 C CA . CYS A 1 95 ? 12.648 -6.528 -7.398 1.00 97.38 95 CYS A CA 1
ATOM 678 C C . CYS A 1 95 ? 13.766 -7.575 -7.314 1.00 97.38 95 CYS A C 1
ATOM 680 O O . CYS A 1 95 ? 14.264 -8.012 -8.345 1.00 97.38 95 CYS A O 1
ATOM 682 N N . GLN A 1 96 ? 14.132 -8.048 -6.118 1.00 96.69 96 GLN A N 1
ATOM 683 C CA . GLN A 1 96 ? 15.138 -9.111 -5.967 1.00 96.69 96 GLN A CA 1
ATOM 684 C C . GLN A 1 96 ? 14.662 -10.465 -6.515 1.00 96.69 96 GLN A C 1
ATOM 686 O O . GLN A 1 96 ? 15.477 -11.335 -6.804 1.00 96.69 96 GLN A O 1
ATOM 691 N N . ARG A 1 97 ? 13.343 -10.649 -6.662 1.00 96.56 97 ARG A N 1
ATOM 692 C CA . ARG A 1 97 ? 12.734 -11.880 -7.190 1.00 96.56 97 ARG A CA 1
ATOM 693 C C . ARG A 1 97 ? 12.601 -11.893 -8.714 1.00 96.56 97 ARG A C 1
ATOM 695 O O . ARG A 1 97 ? 12.134 -12.890 -9.257 1.00 96.56 97 ARG A O 1
ATOM 702 N N . VAL A 1 98 ? 12.960 -10.797 -9.378 1.00 95.56 98 VAL A N 1
ATOM 703 C CA . VAL A 1 98 ? 12.977 -10.690 -10.840 1.00 95.56 98 VAL A CA 1
ATOM 704 C C . VAL A 1 98 ? 14.331 -11.204 -11.356 1.00 95.56 98 VAL A C 1
ATOM 706 O O . VAL A 1 98 ? 15.326 -11.184 -10.616 1.00 95.56 98 VAL A O 1
ATOM 709 N N . ALA A 1 99 ? 14.360 -11.709 -12.594 1.00 96.00 9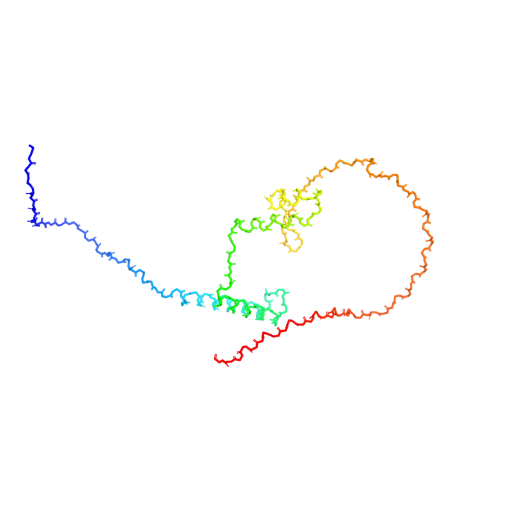9 ALA A N 1
ATOM 710 C CA . ALA A 1 99 ? 15.589 -12.106 -13.279 1.00 96.00 99 ALA A CA 1
ATOM 711 C C . ALA A 1 99 ? 16.639 -10.988 -13.205 1.00 96.00 99 ALA A C 1
ATOM 713 O O . ALA A 1 99 ? 16.281 -9.814 -13.237 1.00 96.00 99 ALA A O 1
ATOM 714 N N . GLU A 1 100 ? 17.917 -11.360 -13.062 1.00 94.75 100 GLU A N 1
ATOM 715 C CA . GLU A 1 100 ? 19.042 -10.422 -12.882 1.00 94.75 100 GLU A CA 1
ATOM 716 C C . GLU A 1 100 ? 19.026 -9.285 -13.913 1.00 94.75 100 GLU A C 1
ATOM 718 O O . GLU A 1 100 ? 19.143 -8.119 -13.538 1.00 94.75 100 GLU A O 1
ATOM 723 N N . GLU A 1 101 ? 18.814 -9.634 -15.184 1.00 92.00 101 GLU A N 1
ATOM 724 C CA . GLU A 1 101 ? 18.758 -8.715 -16.327 1.00 92.00 101 GLU A CA 1
ATOM 725 C C . GLU A 1 101 ? 17.657 -7.649 -16.222 1.00 92.00 101 GLU A C 1
ATOM 727 O O . GLU A 1 101 ? 17.881 -6.504 -16.604 1.00 92.00 101 GLU A O 1
ATOM 732 N N . ASP A 1 102 ? 16.524 -7.973 -15.600 1.00 93.25 102 ASP A N 1
ATOM 733 C CA . ASP A 1 102 ? 15.355 -7.090 -15.497 1.00 93.25 102 ASP A CA 1
ATOM 734 C C . ASP A 1 102 ? 15.300 -6.309 -14.170 1.00 93.25 102 ASP A C 1
ATOM 736 O O . ASP A 1 102 ? 14.389 -5.508 -13.927 1.00 93.25 102 ASP A O 1
ATOM 740 N N . ARG A 1 103 ? 16.229 -6.554 -13.234 1.00 95.56 103 ARG A N 1
ATOM 741 C CA . ARG A 1 103 ? 16.130 -5.975 -11.879 1.00 95.56 103 ARG A CA 1
ATOM 742 C C . ARG A 1 103 ? 16.230 -4.468 -11.871 1.00 95.56 103 ARG A C 1
ATOM 744 O O . ARG A 1 103 ? 15.574 -3.834 -11.042 1.00 95.56 103 ARG A O 1
ATOM 751 N N . GLN A 1 104 ? 17.077 -3.915 -12.732 1.00 94.50 104 GLN A N 1
ATOM 752 C CA . GLN A 1 104 ? 17.228 -2.472 -12.825 1.00 94.50 104 GLN A CA 1
ATOM 753 C C . GLN A 1 104 ? 15.926 -1.840 -13.315 1.00 94.50 104 GLN A C 1
ATOM 755 O O . GLN A 1 104 ? 15.424 -0.920 -12.677 1.00 94.50 104 GLN A O 1
ATOM 760 N N . ASP A 1 105 ? 15.307 -2.431 -14.330 1.00 93.31 105 ASP A N 1
ATOM 761 C CA . ASP A 1 105 ? 14.053 -1.941 -14.898 1.00 93.31 105 ASP A CA 1
ATOM 762 C C . ASP A 1 105 ? 12.904 -2.050 -13.884 1.00 93.31 105 ASP A C 1
ATOM 764 O O . ASP A 1 105 ? 12.104 -1.126 -13.734 1.00 93.31 105 ASP A O 1
ATOM 768 N N . CYS A 1 106 ? 12.863 -3.125 -13.086 1.00 95.25 106 CYS A N 1
ATOM 769 C CA . CYS A 1 106 ? 11.942 -3.223 -11.951 1.00 95.25 106 CYS A CA 1
ATOM 770 C C . CYS A 1 106 ? 12.132 -2.084 -10.940 1.00 95.25 106 CYS A C 1
ATOM 772 O O . CYS A 1 106 ? 11.149 -1.505 -10.473 1.00 95.25 106 CYS A O 1
ATOM 774 N N . ARG A 1 107 ? 13.382 -1.757 -10.583 1.00 95.81 107 ARG A N 1
ATOM 775 C CA . ARG A 1 107 ? 13.676 -0.669 -9.638 1.00 95.81 107 ARG A CA 1
ATOM 776 C C . ARG A 1 107 ? 13.250 0.673 -10.207 1.00 95.81 107 ARG A C 1
ATOM 778 O O . ARG A 1 107 ? 12.615 1.440 -9.492 1.00 95.81 107 ARG A O 1
ATOM 785 N N . ASP A 1 108 ? 13.545 0.922 -11.475 1.00 95.12 108 ASP A N 1
ATOM 786 C CA . ASP A 1 108 ? 13.154 2.144 -12.170 1.00 95.12 108 ASP A CA 1
ATOM 787 C C . ASP A 1 108 ? 11.621 2.307 -12.162 1.00 95.12 108 ASP A C 1
ATOM 789 O O . ASP A 1 108 ? 11.117 3.373 -11.802 1.00 95.12 108 ASP A O 1
ATOM 793 N N . MET A 1 109 ? 10.867 1.226 -12.409 1.00 92.88 109 MET A N 1
ATOM 794 C CA . MET A 1 109 ? 9.401 1.224 -12.290 1.00 92.88 109 MET A CA 1
ATOM 795 C C . MET A 1 109 ? 8.911 1.489 -10.858 1.00 92.88 109 MET A C 1
ATOM 797 O O . MET A 1 109 ? 7.970 2.259 -10.659 1.00 92.88 109 MET A O 1
ATOM 801 N N . VAL A 1 110 ? 9.528 0.869 -9.846 1.00 94.38 110 VAL A N 1
ATOM 802 C CA . VAL A 1 110 ? 9.172 1.078 -8.427 1.00 94.38 110 VAL A CA 1
ATOM 803 C C . VAL A 1 110 ? 9.449 2.514 -7.981 1.00 94.38 110 VAL A C 1
ATOM 805 O O . VAL A 1 110 ? 8.659 3.079 -7.228 1.00 94.38 110 VAL A O 1
ATOM 808 N N . LEU A 1 111 ? 10.533 3.116 -8.472 1.00 93.25 111 LEU A N 1
ATOM 809 C CA . LEU A 1 111 ? 10.900 4.510 -8.214 1.00 93.25 111 LEU A CA 1
ATOM 810 C C . LEU A 1 111 ? 10.044 5.512 -9.006 1.00 93.25 111 LEU A C 1
ATOM 812 O O . LEU A 1 111 ? 10.233 6.718 -8.867 1.00 93.25 111 LEU A O 1
ATOM 816 N N . GLY A 1 112 ? 9.088 5.028 -9.805 1.00 90.94 112 GLY A N 1
ATOM 817 C CA . GLY A 1 112 ? 8.143 5.864 -10.536 1.00 90.94 112 GLY A CA 1
ATOM 818 C C . GLY A 1 112 ? 8.726 6.508 -11.790 1.00 90.94 112 GLY A C 1
ATOM 819 O O . GLY A 1 112 ? 8.200 7.521 -12.239 1.00 90.94 112 GLY A O 1
ATOM 820 N N . GLN A 1 113 ? 9.796 5.948 -12.358 1.00 92.12 113 GLN A N 1
ATOM 821 C CA . GLN A 1 113 ? 10.258 6.373 -13.675 1.00 92.12 113 GLN A CA 1
ATOM 822 C C . GLN A 1 113 ? 9.252 5.959 -14.758 1.00 92.12 113 GLN A C 1
ATOM 824 O O . GLN A 1 113 ? 8.540 4.961 -14.621 1.00 92.12 113 GLN A O 1
ATOM 829 N N . GLY A 1 114 ? 9.235 6.713 -15.858 1.00 87.75 114 GLY A N 1
ATOM 830 C CA . GLY A 1 114 ? 8.376 6.453 -17.011 1.00 87.75 114 GLY A CA 1
ATOM 831 C C . GLY A 1 114 ? 7.194 7.407 -17.127 1.00 87.75 114 GLY A C 1
ATOM 832 O O . GLY A 1 114 ? 7.149 8.461 -16.492 1.00 87.75 114 GLY A O 1
ATOM 833 N N . THR A 1 115 ? 6.249 7.037 -17.982 1.00 89.00 115 THR A N 1
ATOM 834 C CA . THR A 1 115 ? 5.013 7.784 -18.216 1.00 89.00 115 THR A CA 1
ATOM 835 C C . THR A 1 115 ? 3.829 7.050 -17.602 1.00 89.00 115 THR A C 1
ATOM 837 O O . THR A 1 115 ? 3.772 5.817 -17.606 1.00 89.00 115 THR A O 1
ATOM 840 N N . GLU A 1 116 ? 2.885 7.812 -17.053 1.00 89.00 116 GLU A N 1
ATOM 841 C CA . GLU A 1 116 ? 1.600 7.292 -16.593 1.00 89.00 116 GLU A CA 1
ATOM 842 C C . GLU A 1 116 ? 0.513 7.656 -17.604 1.00 89.00 116 GLU A C 1
ATOM 844 O O . GLU A 1 116 ? 0.331 8.829 -17.921 1.00 89.00 116 GLU A O 1
ATOM 849 N N . ASP A 1 117 ? -0.233 6.658 -18.068 1.00 83.50 117 ASP A N 1
ATOM 850 C CA . ASP A 1 117 ? -1.372 6.825 -18.965 1.00 83.50 117 ASP A CA 1
ATOM 851 C C . ASP A 1 117 ? -2.644 6.248 -18.318 1.00 83.50 117 ASP A C 1
ATOM 853 O O . ASP A 1 117 ? -2.657 5.132 -17.792 1.00 83.50 117 ASP A O 1
ATOM 857 N N . GLY A 1 118 ? -3.752 6.987 -18.387 1.00 74.62 118 GLY A N 1
ATOM 858 C CA . GLY A 1 118 ? -5.112 6.525 -18.066 1.00 74.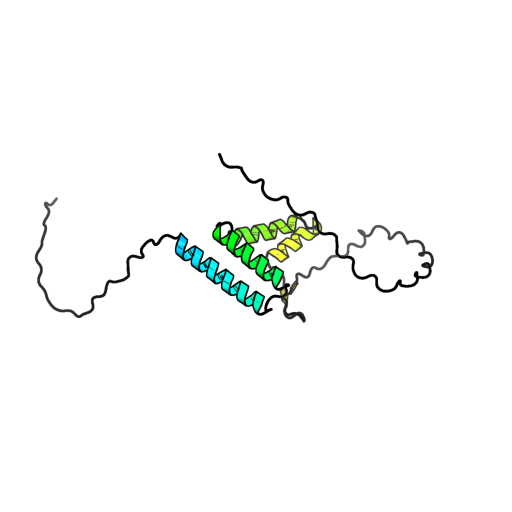62 118 GLY A CA 1
ATOM 859 C C . GLY A 1 118 ? -6.069 7.065 -19.134 1.00 74.62 118 GLY A C 1
ATOM 860 O O . GLY A 1 118 ? -5.822 8.121 -19.699 1.00 74.62 118 GLY A O 1
ATOM 861 N N . SER A 1 119 ? -7.160 6.429 -19.549 1.00 63.31 119 SER A N 1
ATOM 862 C CA . SER A 1 119 ? -7.989 5.366 -18.994 1.00 63.31 119 SER A CA 1
ATOM 863 C C . SER A 1 119 ? -7.917 4.133 -19.892 1.00 63.31 119 SER A C 1
ATOM 865 O O . SER A 1 119 ? -8.412 4.158 -21.019 1.00 63.31 119 SER A O 1
ATOM 867 N N . VAL A 1 120 ? -7.411 3.009 -19.377 1.00 68.06 120 VAL A N 1
ATOM 868 C CA . VAL A 1 120 ? -7.805 1.712 -19.957 1.00 68.06 120 VAL A CA 1
ATOM 869 C C . VAL A 1 120 ? -9.324 1.555 -19.832 1.00 68.06 120 VAL A C 1
ATOM 871 O O . VAL A 1 120 ? -9.941 2.207 -18.989 1.00 68.06 120 VAL A O 1
ATOM 874 N N . GLN A 1 121 ? -9.953 0.699 -20.642 1.00 69.94 121 GLN A N 1
ATOM 875 C CA . GLN A 1 121 ? -11.420 0.552 -20.672 1.00 69.94 121 GLN A CA 1
ATOM 876 C C . GLN A 1 121 ? -12.051 0.289 -19.284 1.00 69.94 121 GLN A C 1
ATOM 878 O O . GLN A 1 121 ? -13.217 0.598 -19.067 1.00 69.94 121 GLN A O 1
ATOM 883 N N . SER A 1 122 ? -11.271 -0.236 -18.333 1.00 76.69 122 SER A N 1
ATOM 884 C CA . SER A 1 122 ? -11.666 -0.519 -16.950 1.00 76.69 122 SER A CA 1
ATOM 885 C C . SER A 1 122 ? -11.251 0.537 -15.905 1.00 76.69 122 SER A C 1
ATOM 887 O O . SER A 1 122 ? -11.411 0.279 -14.715 1.00 76.69 122 SER A O 1
ATOM 889 N N . GLY A 1 123 ? -10.700 1.694 -16.300 1.00 83.44 123 GLY A N 1
ATOM 890 C CA . GLY A 1 123 ? -10.359 2.801 -15.386 1.00 83.44 123 GLY A CA 1
ATOM 891 C C . GLY A 1 123 ? -9.049 2.649 -14.597 1.00 83.44 123 GLY A C 1
ATOM 892 O O . GLY A 1 123 ? -8.885 3.272 -13.551 1.00 83.44 123 GLY A O 1
ATOM 893 N N . GLY A 1 124 ? -8.122 1.812 -15.065 1.00 86.62 124 GLY A N 1
ATOM 894 C CA . GLY A 1 124 ? -6.781 1.678 -14.485 1.00 86.62 124 GLY A CA 1
ATOM 895 C C . GLY A 1 124 ? -5.791 2.738 -14.982 1.00 86.62 124 GLY A C 1
ATOM 896 O O . GLY A 1 124 ? -5.957 3.294 -16.070 1.00 86.62 124 GLY A O 1
ATOM 897 N N . ILE A 1 125 ? -4.743 2.965 -14.187 1.00 87.06 125 ILE A N 1
ATOM 898 C CA . ILE A 1 125 ? -3.559 3.754 -14.552 1.00 87.06 125 ILE A CA 1
ATOM 899 C C . ILE A 1 125 ? -2.464 2.770 -14.972 1.00 87.06 125 ILE A C 1
ATOM 901 O O . ILE A 1 125 ? -2.137 1.852 -14.216 1.00 87.06 125 ILE A O 1
ATOM 905 N N . LEU A 1 126 ? -1.915 2.943 -16.171 1.00 87.56 126 LEU A N 1
ATOM 906 C CA . LEU A 1 126 ? -0.764 2.193 -16.660 1.00 87.56 126 LEU A CA 1
ATOM 907 C C . LEU A 1 126 ? 0.495 3.032 -16.492 1.00 87.56 126 LEU A C 1
ATOM 909 O O . LEU A 1 126 ? 0.507 4.199 -16.860 1.00 87.56 126 LEU A O 1
ATOM 913 N N . LYS A 1 127 ? 1.560 2.418 -15.977 1.00 89.69 127 LYS A N 1
ATOM 914 C CA . LYS A 1 127 ? 2.899 3.010 -15.956 1.00 89.69 127 LYS A CA 1
ATOM 915 C C . LYS A 1 127 ? 3.766 2.282 -16.967 1.00 89.69 127 LYS A C 1
ATOM 917 O O . LYS A 1 127 ? 3.718 1.050 -17.018 1.00 89.69 127 LYS A O 1
ATOM 922 N N . ARG A 1 128 ? 4.539 3.017 -17.761 1.00 89.62 128 ARG A N 1
ATOM 923 C CA . ARG A 1 128 ? 5.398 2.440 -18.796 1.00 89.62 128 ARG A CA 1
ATOM 924 C C . ARG A 1 128 ? 6.772 3.091 -18.812 1.00 89.62 128 ARG A C 1
ATOM 926 O O . ARG A 1 128 ? 6.887 4.310 -18.757 1.00 89.62 128 ARG A O 1
ATOM 933 N N . ILE A 1 129 ? 7.794 2.257 -18.969 1.00 89.62 129 ILE A N 1
ATOM 934 C CA . ILE A 1 129 ? 9.147 2.664 -19.340 1.00 89.62 129 ILE A CA 1
ATOM 935 C C . ILE A 1 129 ? 9.453 1.990 -20.678 1.00 89.62 129 ILE A C 1
ATOM 937 O O . ILE A 1 129 ? 9.435 0.764 -20.760 1.00 89.62 129 ILE A O 1
ATOM 941 N N . ASP A 1 130 ? 9.704 2.782 -21.718 1.00 88.81 130 ASP A N 1
ATOM 942 C CA . ASP A 1 130 ? 10.124 2.273 -23.023 1.00 88.81 130 ASP A CA 1
ATOM 943 C C . ASP A 1 130 ? 11.655 2.252 -23.096 1.00 88.81 130 ASP A C 1
ATOM 945 O O . ASP A 1 130 ? 12.314 3.262 -22.838 1.00 88.81 130 ASP A O 1
ATOM 949 N N . ARG A 1 131 ? 12.232 1.102 -23.458 1.00 83.19 131 ARG A N 1
ATOM 950 C CA . ARG A 1 131 ? 13.676 0.941 -23.654 1.00 83.19 131 ARG A CA 1
ATOM 951 C C . ARG A 1 131 ? 13.953 0.361 -25.032 1.00 83.19 131 ARG A C 1
ATOM 953 O O . ARG A 1 131 ? 13.363 -0.641 -25.426 1.00 83.19 131 ARG A O 1
ATOM 960 N N . MET A 1 132 ? 14.876 0.986 -25.756 1.00 82.69 132 MET A N 1
ATOM 961 C CA . MET A 1 132 ? 15.431 0.389 -26.964 1.00 82.69 132 MET A CA 1
ATOM 962 C C . MET A 1 132 ? 16.379 -0.728 -26.538 1.00 82.69 132 MET A C 1
ATOM 964 O O . MET A 1 132 ? 17.371 -0.473 -25.857 1.00 82.69 132 MET A O 1
ATOM 968 N N . VAL A 1 133 ? 16.047 -1.961 -26.902 1.00 78.00 133 VAL A N 1
ATOM 969 C CA . VAL A 1 133 ? 16.960 -3.093 -26.760 1.00 78.00 133 VAL A CA 1
ATOM 970 C C . VAL A 1 133 ? 17.728 -3.192 -28.066 1.00 78.00 133 VAL A C 1
ATOM 972 O O . VAL A 1 133 ? 17.126 -3.347 -29.126 1.00 78.00 133 VAL A O 1
ATOM 975 N N . GLU A 1 134 ? 19.050 -3.061 -28.002 1.00 74.94 134 GLU A N 1
ATOM 976 C CA . GLU A 1 134 ? 19.895 -3.348 -29.154 1.00 74.94 134 GLU A CA 1
ATOM 977 C C . GLU A 1 134 ? 19.871 -4.861 -29.375 1.00 74.94 134 GLU A C 1
ATOM 979 O O . GLU A 1 134 ? 20.357 -5.643 -28.555 1.00 74.94 134 GLU A O 1
ATOM 984 N N . GLU A 1 135 ? 19.216 -5.286 -30.451 1.00 60.56 135 GLU A N 1
ATOM 985 C CA . GLU A 1 135 ? 19.208 -6.678 -30.871 1.00 60.56 135 GLU A CA 1
ATOM 986 C C . GLU A 1 135 ? 20.644 -7.084 -31.212 1.00 60.56 135 GLU A C 1
ATOM 988 O O . GLU A 1 135 ? 21.179 -6.696 -32.243 1.00 60.56 135 GLU A O 1
ATOM 993 N N . ASN A 1 136 ? 21.303 -7.836 -30.324 1.00 57.00 136 ASN A N 1
ATOM 994 C CA . ASN A 1 136 ? 22.589 -8.450 -30.631 1.00 57.00 136 ASN A CA 1
ATOM 995 C C . ASN A 1 136 ? 22.320 -9.730 -31.442 1.00 57.00 136 ASN A C 1
ATOM 997 O O . ASN A 1 136 ? 21.973 -10.757 -30.846 1.00 57.00 136 ASN A O 1
ATOM 1001 N N . PRO A 1 137 ? 22.490 -9.724 -32.779 1.00 59.88 137 PRO A N 1
ATOM 1002 C CA . PRO A 1 137 ? 22.083 -10.845 -33.626 1.00 59.88 137 PRO A CA 1
ATOM 1003 C C . PRO A 1 137 ? 22.940 -12.098 -33.386 1.00 59.88 137 PRO A C 1
ATOM 1005 O O . PRO A 1 137 ? 22.576 -13.186 -33.814 1.00 59.88 137 PRO A O 1
ATOM 1008 N N . THR A 1 138 ? 24.071 -11.952 -32.686 1.00 57.41 138 THR A N 1
ATOM 1009 C CA . THR A 1 138 ? 25.032 -13.022 -32.379 1.00 57.41 138 THR A CA 1
ATOM 1010 C C . THR A 1 138 ? 24.697 -13.786 -31.089 1.00 57.41 138 THR A C 1
ATOM 1012 O O . THR A 1 138 ? 25.220 -14.879 -30.882 1.00 57.41 138 THR A O 1
ATOM 1015 N N . ALA A 1 139 ? 23.821 -13.264 -30.218 1.00 54.91 139 ALA A N 1
ATOM 1016 C CA . ALA A 1 139 ? 23.390 -13.982 -29.007 1.00 54.91 139 ALA A CA 1
ATOM 1017 C C . ALA A 1 139 ? 22.313 -15.044 -29.294 1.00 54.91 139 ALA A C 1
ATO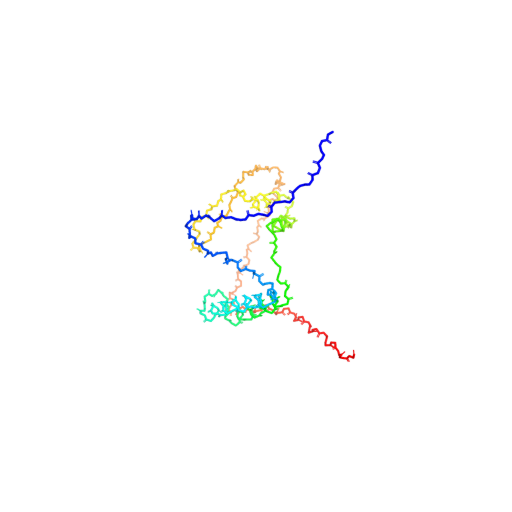M 1019 O O . ALA A 1 139 ? 22.161 -16.003 -28.533 1.00 54.91 139 ALA A O 1
ATOM 1020 N N . ALA A 1 140 ? 21.612 -14.928 -30.426 1.00 55.31 140 ALA A N 1
ATOM 1021 C CA . ALA A 1 140 ? 20.939 -16.066 -31.023 1.00 55.31 140 ALA A CA 1
ATOM 1022 C C . ALA A 1 140 ? 22.028 -16.975 -31.609 1.00 55.31 140 ALA A C 1
ATOM 1024 O O . ALA A 1 140 ? 22.495 -16.770 -32.728 1.00 55.31 140 ALA A O 1
ATOM 1025 N N . GLY A 1 141 ? 22.457 -17.987 -30.845 1.00 58.44 141 GLY A N 1
ATOM 1026 C CA . GLY A 1 141 ? 23.181 -19.119 -31.427 1.00 58.44 141 GLY A CA 1
ATOM 1027 C C . GLY A 1 141 ? 22.449 -19.603 -32.688 1.00 58.44 141 GLY A C 1
ATOM 1028 O O . GLY A 1 141 ? 21.235 -19.388 -32.780 1.00 58.44 141 GLY A O 1
ATOM 1029 N N . PRO A 1 142 ? 23.150 -20.207 -33.671 1.00 55.19 142 PRO A N 1
ATOM 1030 C CA . PRO A 1 142 ? 22.558 -20.539 -34.961 1.00 55.19 142 PRO A CA 1
ATOM 1031 C C . PRO A 1 142 ? 21.222 -21.216 -34.712 1.00 55.19 142 PRO A C 1
ATOM 1033 O O . PRO A 1 142 ? 21.176 -22.218 -33.995 1.00 55.19 142 PRO A O 1
ATOM 1036 N N . ALA A 1 143 ? 20.148 -20.618 -35.236 1.00 58.19 143 ALA A N 1
ATOM 1037 C CA . ALA A 1 143 ? 18.835 -21.223 -35.211 1.00 58.19 143 ALA A CA 1
ATOM 1038 C C . ALA A 1 143 ? 19.025 -22.620 -35.791 1.00 58.19 143 ALA A C 1
ATOM 1040 O O . ALA A 1 143 ? 19.240 -22.770 -36.995 1.00 58.19 143 ALA A O 1
ATOM 1041 N N . ALA A 1 144 ? 19.055 -23.633 -34.924 1.00 61.12 144 ALA A N 1
ATOM 1042 C CA . ALA A 1 144 ? 19.026 -25.003 -35.368 1.00 61.12 144 ALA A CA 1
ATOM 1043 C C . ALA A 1 144 ? 17.722 -25.081 -36.144 1.00 61.12 144 ALA A C 1
ATOM 1045 O O . ALA A 1 144 ? 16.647 -24.946 -35.560 1.00 61.12 144 ALA A O 1
ATOM 1046 N N . SER A 1 145 ? 17.835 -25.154 -37.468 1.00 58.97 145 SER A N 1
ATOM 1047 C CA . SER A 1 145 ? 16.714 -25.317 -38.371 1.00 58.97 145 SER A CA 1
ATOM 1048 C C . SER A 1 145 ? 15.945 -26.523 -37.863 1.00 58.97 145 SER A C 1
ATOM 1050 O O . SER A 1 145 ? 16.398 -27.660 -38.008 1.00 58.97 145 SER A O 1
ATOM 1052 N N . ALA A 1 146 ? 14.844 -26.251 -37.163 1.00 64.12 146 ALA A N 1
ATOM 1053 C CA . ALA A 1 146 ? 13.980 -27.287 -36.655 1.00 64.12 146 ALA A CA 1
ATOM 1054 C C . ALA A 1 146 ? 13.562 -28.121 -37.873 1.00 64.12 146 ALA A C 1
ATOM 1056 O O . ALA A 1 146 ? 13.160 -27.536 -38.887 1.00 64.12 146 ALA A O 1
ATOM 1057 N N . PRO A 1 147 ? 13.702 -29.457 -37.837 1.00 72.88 147 PRO A N 1
ATOM 1058 C CA . PRO A 1 147 ? 13.174 -30.282 -38.910 1.00 72.88 147 PRO A CA 1
ATOM 1059 C C . PRO A 1 147 ? 11.680 -29.966 -39.081 1.00 72.88 147 PRO A C 1
ATOM 1061 O O . PRO A 1 147 ? 11.021 -29.623 -38.091 1.00 72.88 147 PR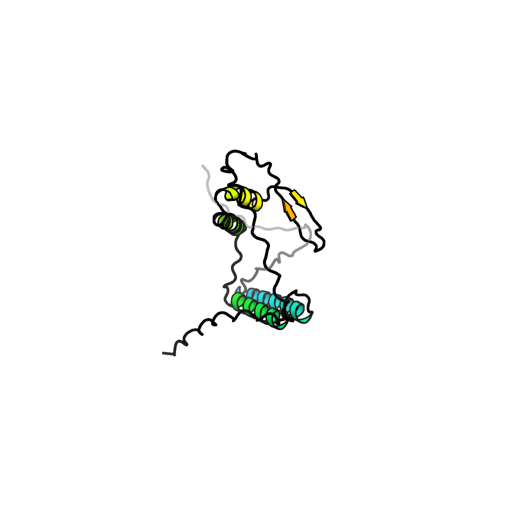O A O 1
ATOM 1064 N N . PRO A 1 148 ? 11.136 -30.046 -40.310 1.00 72.38 148 PRO A N 1
ATOM 1065 C CA . PRO A 1 148 ? 9.722 -29.792 -40.538 1.00 72.38 148 PRO A CA 1
ATOM 1066 C C . PRO A 1 148 ? 8.905 -30.645 -39.569 1.00 72.38 148 PRO A C 1
ATOM 1068 O O . PRO A 1 148 ? 9.092 -31.863 -39.491 1.00 72.38 148 PRO A O 1
ATOM 1071 N N . ALA A 1 149 ? 8.044 -29.985 -38.792 1.00 72.94 149 ALA A N 1
ATOM 1072 C CA . ALA A 1 149 ? 7.170 -30.667 -37.855 1.00 72.94 149 ALA A CA 1
ATOM 1073 C C . ALA A 1 149 ? 6.359 -31.728 -38.623 1.00 72.94 149 ALA A C 1
ATOM 1075 O O . ALA A 1 149 ? 5.834 -31.419 -39.700 1.00 72.94 149 ALA A O 1
ATOM 1076 N N . PRO A 1 150 ? 6.252 -32.971 -38.118 1.00 78.56 150 PRO A N 1
ATOM 1077 C CA . PRO A 1 150 ? 5.352 -33.946 -38.717 1.00 78.56 150 PRO A CA 1
ATOM 1078 C C . PRO A 1 150 ? 3.922 -33.380 -38.718 1.00 78.56 150 PRO A C 1
ATOM 1080 O O . PRO A 1 150 ? 3.579 -32.598 -37.824 1.00 78.56 150 PRO A O 1
ATOM 1083 N N . PRO A 1 151 ? 3.081 -33.745 -39.704 1.00 77.12 151 PRO A N 1
ATOM 1084 C CA . PRO A 1 151 ? 1.701 -33.283 -39.747 1.00 77.12 151 PRO A CA 1
ATOM 1085 C C . PRO A 1 151 ? 1.021 -33.600 -38.415 1.00 77.12 151 PRO A C 1
ATOM 1087 O O . PRO A 1 151 ? 1.088 -34.731 -37.925 1.00 77.12 151 PRO A O 1
ATOM 1090 N N . ALA A 1 152 ? 0.402 -32.580 -37.819 1.00 76.56 152 ALA A N 1
ATOM 1091 C CA . ALA A 1 152 ? -0.319 -32.733 -36.568 1.00 76.56 152 ALA A CA 1
ATOM 1092 C C . ALA A 1 152 ? -1.376 -33.843 -36.725 1.00 76.56 152 ALA A C 1
ATOM 1094 O O . ALA A 1 152 ? -2.090 -33.857 -37.736 1.00 76.56 152 ALA A O 1
ATOM 1095 N N . PRO A 1 153 ? -1.494 -34.779 -35.765 1.00 79.56 153 PRO A N 1
ATOM 1096 C CA . PRO A 1 153 ? -2.584 -35.741 -35.785 1.00 79.56 153 PRO A CA 1
ATOM 1097 C C . PRO A 1 153 ? -3.926 -34.993 -35.749 1.00 79.56 153 PRO A C 1
ATOM 1099 O O . PRO A 1 153 ? -3.999 -33.895 -35.184 1.00 79.56 153 PRO A O 1
ATOM 1102 N N . PRO A 1 154 ? -4.994 -35.560 -36.340 1.00 77.12 154 PRO A N 1
ATOM 1103 C CA . PRO A 1 154 ? -6.316 -34.955 -36.273 1.00 77.12 154 PRO A CA 1
ATOM 1104 C C . PRO A 1 154 ? -6.681 -34.698 -34.810 1.00 77.12 154 PRO A C 1
ATOM 1106 O O . PRO A 1 154 ? -6.506 -35.571 -33.955 1.00 77.12 154 PRO A O 1
ATOM 1109 N N . ALA A 1 155 ? -7.153 -33.481 -34.532 1.00 73.44 155 ALA A N 1
ATOM 1110 C CA . ALA A 1 155 ? -7.581 -33.099 -33.198 1.00 73.44 155 ALA A CA 1
ATOM 1111 C C . ALA A 1 155 ? -8.609 -34.122 -32.678 1.00 73.44 155 ALA A C 1
ATOM 1113 O O . ALA A 1 155 ? -9.523 -34.494 -33.425 1.00 73.44 155 ALA A O 1
ATOM 1114 N N . PRO A 1 156 ? -8.481 -34.599 -31.426 1.00 76.69 156 PRO A N 1
ATOM 1115 C CA . PRO A 1 156 ? -9.507 -35.442 -30.836 1.00 76.69 156 PRO A CA 1
ATOM 1116 C C . PRO A 1 156 ? -10.841 -34.678 -30.822 1.00 76.69 156 PRO A C 1
ATOM 1118 O O . PRO A 1 156 ? -10.836 -33.451 -30.676 1.00 76.69 156 PRO A O 1
ATOM 1121 N N . PRO A 1 157 ? -11.987 -35.368 -30.970 1.00 72.62 157 PRO A N 1
ATOM 1122 C CA . PRO A 1 157 ? -13.282 -34.716 -30.860 1.00 72.62 157 PRO A CA 1
ATOM 1123 C C . PRO A 1 157 ? -13.359 -33.989 -29.516 1.00 72.62 157 PRO A C 1
ATOM 1125 O O . PRO A 1 157 ? -13.064 -34.570 -28.469 1.00 72.62 157 PRO A O 1
ATOM 1128 N N . VAL A 1 158 ? -13.724 -32.706 -29.567 1.00 65.38 158 VAL A N 1
ATOM 1129 C CA . VAL A 1 158 ? -13.950 -31.877 -28.382 1.00 65.38 158 VAL A CA 1
ATOM 1130 C C . VAL A 1 158 ? -14.990 -32.590 -27.522 1.00 65.38 158 VAL A C 1
ATOM 1132 O O . VAL A 1 158 ? -16.150 -32.720 -27.913 1.00 65.38 158 VAL A O 1
ATOM 1135 N N . ALA A 1 159 ? -14.556 -33.113 -26.375 1.00 64.81 159 ALA A N 1
ATOM 1136 C CA . ALA A 1 159 ? -15.463 -33.697 -25.402 1.00 64.81 159 ALA A CA 1
ATOM 1137 C C . ALA A 1 159 ? -16.407 -32.594 -24.888 1.00 64.81 159 ALA A C 1
ATOM 1139 O O . ALA A 1 159 ? -15.944 -31.476 -24.647 1.00 64.81 159 ALA A O 1
ATOM 1140 N N . PRO A 1 160 ? -17.711 -32.872 -24.720 1.00 63.12 160 PRO A N 1
ATOM 1141 C CA . PRO A 1 160 ? -18.652 -31.878 -24.223 1.00 63.12 160 PRO A CA 1
ATOM 1142 C C . PRO A 1 160 ? -18.253 -31.397 -22.821 1.00 63.12 160 PRO A C 1
ATOM 1144 O O . PRO A 1 160 ? -17.793 -32.191 -21.997 1.00 63.12 160 PRO A O 1
ATOM 1147 N N . ASP A 1 161 ? -18.438 -30.092 -22.601 1.00 57.94 161 ASP A N 1
ATOM 1148 C CA . ASP A 1 161 ? -18.226 -29.310 -21.378 1.00 57.94 161 ASP A CA 1
ATOM 1149 C C . ASP A 1 161 ? -18.011 -30.133 -20.097 1.00 57.94 161 ASP A C 1
ATOM 1151 O O . ASP A 1 161 ? -18.948 -30.473 -19.365 1.00 57.94 161 ASP A O 1
ATOM 1155 N N . GLN A 1 162 ? -16.748 -30.390 -19.756 1.00 59.88 162 GLN A N 1
ATOM 1156 C CA . GLN A 1 162 ? -16.417 -30.736 -18.381 1.00 59.88 162 GLN A CA 1
ATOM 1157 C C . GLN A 1 162 ? -16.450 -29.450 -17.555 1.00 59.88 162 GLN A C 1
ATOM 1159 O O . GLN A 1 162 ? -15.600 -28.574 -17.709 1.00 59.88 162 GLN A O 1
ATOM 1164 N N . LYS A 1 163 ? -17.453 -29.334 -16.673 1.00 59.81 163 LYS A N 1
ATOM 1165 C CA . LYS A 1 163 ? -17.532 -28.255 -15.677 1.00 59.81 163 LYS A CA 1
ATOM 1166 C C . LYS A 1 163 ? -16.166 -28.067 -14.998 1.00 59.81 163 LYS A C 1
ATOM 1168 O O . LYS A 1 163 ? -15.583 -29.073 -14.584 1.00 59.81 163 LYS A O 1
ATOM 1173 N N . PRO A 1 164 ? -15.691 -26.821 -14.805 1.00 59.50 164 PRO A N 1
ATOM 1174 C CA . PRO A 1 164 ? -14.436 -26.554 -14.114 1.00 59.50 164 PRO A CA 1
ATOM 1175 C C . PRO A 1 164 ? -14.416 -27.258 -12.756 1.00 59.50 164 PRO A C 1
ATOM 1177 O O . PRO A 1 164 ? -15.199 -26.934 -11.857 1.00 59.50 164 PRO A O 1
ATOM 1180 N N . GLN A 1 165 ? -13.542 -28.252 -12.602 1.00 60.22 165 GLN A N 1
ATOM 1181 C CA . GLN A 1 165 ? -13.324 -28.875 -11.306 1.00 60.22 165 GLN A CA 1
ATOM 1182 C C . GLN A 1 165 ? -12.593 -27.859 -10.430 1.00 60.22 165 GLN A C 1
ATOM 1184 O O . GLN A 1 165 ? -11.479 -27.436 -10.734 1.00 60.22 165 GLN A O 1
ATOM 1189 N N . ARG A 1 166 ? -13.253 -27.427 -9.350 1.00 63.88 166 ARG A N 1
ATOM 1190 C CA . ARG A 1 166 ? -12.668 -26.534 -8.348 1.00 63.88 166 ARG A CA 1
ATOM 1191 C C . ARG A 1 166 ? -11.375 -27.178 -7.818 1.00 63.88 166 ARG A C 1
ATOM 1193 O O . ARG A 1 166 ? -11.452 -28.314 -7.342 1.00 63.88 166 ARG A O 1
ATOM 1200 N N . PRO A 1 167 ? -10.228 -26.476 -7.833 1.00 68.50 167 PRO A N 1
ATOM 1201 C CA . PRO A 1 167 ? -9.017 -26.947 -7.175 1.00 68.50 167 PRO A CA 1
ATOM 1202 C C . PRO A 1 167 ? -9.330 -27.344 -5.731 1.00 68.50 167 PRO A C 1
ATOM 1204 O O . PRO A 1 167 ? -9.994 -26.601 -5.001 1.00 68.50 167 PRO A O 1
ATOM 1207 N N . LYS A 1 168 ? -8.899 -28.542 -5.332 1.00 69.50 168 LYS A N 1
ATOM 1208 C CA . LYS A 1 168 ? -9.103 -29.052 -3.975 1.00 69.50 168 LYS A CA 1
ATOM 1209 C C . LYS A 1 168 ? -8.437 -28.078 -3.001 1.00 69.50 168 LYS A C 1
ATOM 1211 O O . LYS A 1 168 ? -7.258 -27.769 -3.154 1.00 69.50 168 LYS A O 1
ATOM 1216 N N . ALA A 1 169 ? -9.213 -27.554 -2.053 1.00 65.38 169 ALA A N 1
ATOM 1217 C CA . ALA A 1 169 ? -8.715 -26.582 -1.090 1.00 65.38 169 ALA A CA 1
ATOM 1218 C C . ALA A 1 169 ? -7.514 -27.167 -0.319 1.00 65.38 169 ALA A C 1
ATOM 1220 O O . ALA A 1 169 ? -7.557 -28.350 0.040 1.00 65.38 169 ALA A O 1
ATOM 1221 N N . PRO A 1 170 ? -6.459 -26.374 -0.056 1.00 72.19 170 PRO A N 1
ATOM 1222 C CA . PRO A 1 170 ? -5.387 -26.802 0.830 1.00 72.19 170 PRO A CA 1
ATOM 1223 C C . PRO A 1 170 ? -5.961 -27.136 2.219 1.00 72.19 170 PRO A C 1
ATOM 1225 O O . PRO A 1 170 ? -6.962 -26.532 2.627 1.00 72.19 170 PRO A O 1
ATOM 1228 N N . PRO A 1 171 ? -5.370 -28.106 2.940 1.00 71.88 171 PRO A N 1
ATOM 1229 C CA . PRO A 1 171 ? -5.851 -28.497 4.259 1.00 71.88 171 PRO A CA 1
ATOM 1230 C C . PRO A 1 171 ? -5.892 -27.282 5.191 1.00 71.88 171 PRO A C 1
ATOM 1232 O O . PRO A 1 171 ? -4.975 -26.461 5.210 1.00 71.88 171 PRO A O 1
ATOM 1235 N N . HIS A 1 172 ? -6.991 -27.152 5.936 1.00 71.62 172 HIS A N 1
ATOM 1236 C CA . HIS A 1 172 ? -7.165 -26.078 6.908 1.00 71.62 172 HIS A CA 1
ATOM 1237 C C . HIS A 1 172 ? -6.053 -26.119 7.969 1.00 71.62 172 HIS A C 1
ATOM 1239 O O . HIS A 1 172 ? -5.681 -27.212 8.405 1.00 71.62 172 HIS A O 1
ATOM 1245 N N . PRO A 1 173 ? -5.536 -24.958 8.413 1.00 71.44 173 PRO A N 1
ATOM 1246 C CA . PRO A 1 173 ? -4.630 -24.917 9.549 1.00 71.44 173 PRO A CA 1
ATOM 1247 C C . PRO A 1 173 ? -5.336 -25.472 10.792 1.00 71.44 173 PRO A C 1
ATOM 1249 O O . PRO A 1 173 ? -6.516 -25.200 11.030 1.00 71.44 173 PRO A O 1
ATOM 1252 N N . LEU A 1 174 ? -4.601 -26.288 11.550 1.00 62.50 174 LEU A N 1
ATOM 1253 C CA . LEU A 1 174 ? -5.056 -26.893 12.799 1.00 62.50 174 LEU A CA 1
ATOM 1254 C C . LEU A 1 174 ? -5.529 -25.805 13.781 1.00 62.50 174 LEU A C 1
ATOM 1256 O O . LEU A 1 174 ? -4.919 -24.733 13.835 1.00 62.50 174 LEU A O 1
ATOM 1260 N N . PRO A 1 175 ? -6.590 -26.059 14.570 1.00 70.06 175 PRO A N 1
ATOM 1261 C CA . PRO A 1 175 ? -6.987 -25.143 15.631 1.00 70.06 175 PRO A CA 1
ATOM 1262 C C . PRO A 1 175 ? -5.847 -24.992 16.655 1.00 70.06 175 PRO A C 1
ATOM 1264 O O . PRO A 1 175 ? -5.108 -25.956 16.886 1.00 70.06 175 PRO A O 1
ATOM 1267 N N . PRO A 1 176 ? -5.694 -23.813 17.289 1.00 63.75 176 PRO A N 1
ATOM 1268 C CA . PRO A 1 176 ? -4.724 -23.649 18.361 1.00 63.75 176 PRO A CA 1
ATOM 1269 C C . PRO A 1 176 ? -5.054 -24.630 19.486 1.00 63.75 176 PRO A C 1
ATOM 1271 O O . PRO A 1 176 ? -6.210 -24.747 19.900 1.00 63.75 176 PRO A O 1
ATOM 1274 N N . ALA A 1 177 ? -4.034 -25.346 19.962 1.00 58.69 177 ALA A N 1
ATOM 1275 C CA . ALA A 1 177 ? -4.159 -26.224 21.112 1.00 58.69 177 ALA A CA 1
ATOM 1276 C C . ALA A 1 177 ? -4.723 -25.412 22.283 1.00 58.69 177 ALA A C 1
ATOM 1278 O O . ALA A 1 177 ? -4.124 -24.428 22.719 1.00 58.69 177 ALA A O 1
ATOM 1279 N N . SER A 1 178 ? -5.897 -25.807 22.767 1.00 58.12 178 SER A N 1
ATOM 1280 C CA . SER A 1 178 ? -6.465 -25.283 23.999 1.00 58.12 178 SER A CA 1
ATOM 1281 C C . SER A 1 178 ? -5.464 -25.536 25.124 1.00 58.12 178 SER A C 1
ATOM 1283 O O . SER A 1 178 ? -5.261 -26.683 25.526 1.00 58.12 178 SER A O 1
ATOM 1285 N N . ALA A 1 179 ? -4.823 -24.477 25.614 1.00 53.56 179 ALA A N 1
ATOM 1286 C CA . ALA A 1 179 ? -4.092 -24.524 26.866 1.00 53.56 179 ALA A CA 1
ATOM 1287 C C . ALA A 1 179 ? -5.121 -24.768 27.976 1.00 53.56 179 ALA A C 1
ATOM 1289 O O . ALA A 1 179 ? -5.866 -23.869 28.367 1.00 53.56 179 ALA A O 1
ATOM 1290 N N . SER A 1 180 ? -5.217 -26.024 28.412 1.00 54.12 180 SER A N 1
ATOM 1291 C CA . SER A 1 180 ? -5.950 -26.395 29.614 1.00 54.12 180 SER A CA 1
ATOM 1292 C C . SER A 1 180 ? -5.415 -25.599 30.794 1.00 54.12 180 SER A C 1
ATOM 1294 O O . SER A 1 180 ? -4.209 -25.553 31.033 1.00 54.12 180 SER A O 1
ATOM 1296 N N . ALA A 1 181 ? -6.353 -25.010 31.524 1.00 44.91 181 ALA A N 1
ATOM 1297 C CA . ALA A 1 181 ? -6.161 -24.379 32.812 1.00 44.91 181 ALA A CA 1
ATOM 1298 C C . ALA A 1 181 ? -5.256 -25.197 33.747 1.00 44.91 181 ALA A C 1
ATOM 1300 O O . ALA A 1 181 ? -5.471 -26.401 33.926 1.00 44.91 181 ALA A O 1
ATOM 1301 N N . ARG A 1 182 ? -4.312 -24.505 34.388 1.00 48.38 182 ARG A N 1
ATOM 1302 C CA . ARG A 1 182 ? -3.898 -24.699 35.781 1.00 48.38 182 ARG A CA 1
ATOM 1303 C C . ARG A 1 182 ? -3.197 -23.449 36.284 1.00 48.38 182 ARG A C 1
ATOM 1305 O O . ARG A 1 182 ? -2.404 -22.882 35.504 1.00 48.38 182 ARG A O 1
#

Secondary structure (DSSP, 8-state):
-------------------------------HHHHHHHHHHHHHHHHHHHHHTT-SSS-HHHHHHHHHHHHHHHHTT---PPPHHHHHHHHHHHGGGS-GGGHHHHHHHHTT-SEEE---TTSPPEEE--------TTTS-----PPPPPPPPPPPP-------PPPPPPPPPPPPP-----